Protein AF-S4R7F6-F1 (afdb_monomer_lite)

Sequence (97 aa):
GKCRRPRTAFSSQQLLELERHFSRQRYLSRPQRFQVASALMLTETQVKIWFQNRRMKWKRGKGGQLQEKQSLGPARNGQAGRPAPAAASAVITTGPG

pLDDT: mean 75.48, std 22.93, range [36.59, 97.88]

Organism: Petromyzon marinus (NCBI:txid77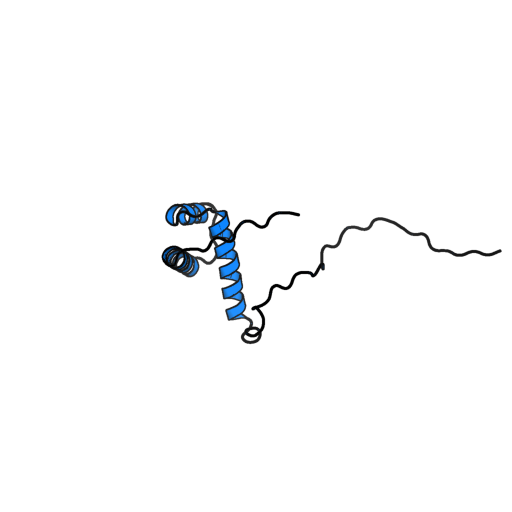57)

Secondary structure (DSSP, 8-state):
--PPPP-PPPPHHHHHHHHHHHHH-SS--HHHHHHHHHHTT--HHHHHHHHHHHHHHHHHHHH-TT--S--SS----------PPP-----------

Structure (mmCIF, N/CA/C/O backbone):
data_AF-S4R7F6-F1
#
_entry.id   AF-S4R7F6-F1
#
loop_
_atom_site.group_PDB
_atom_site.id
_atom_site.type_symbol
_atom_site.label_atom_id
_atom_site.label_alt_id
_atom_site.label_comp_id
_atom_site.label_asym_id
_atom_site.label_entity_id
_atom_site.label_seq_id
_atom_site.pdbx_PDB_ins_code
_atom_site.Cartn_x
_atom_site.Cartn_y
_atom_site.Cartn_z
_atom_site.occupancy
_atom_site.B_iso_or_equiv
_atom_site.auth_seq_id
_atom_site.auth_comp_id
_atom_site.auth_asym_id
_atom_site.auth_atom_id
_atom_site.pdbx_PDB_model_num
ATOM 1 N N . GLY A 1 1 ? 12.316 -1.480 22.963 1.00 53.94 1 GLY A N 1
ATOM 2 C CA . GLY A 1 1 ? 12.077 -2.250 21.720 1.00 53.94 1 GLY A CA 1
ATOM 3 C C . GLY A 1 1 ? 10.826 -1.725 21.046 1.00 53.94 1 GLY A C 1
ATOM 4 O O . GLY A 1 1 ? 9.868 -1.438 21.741 1.00 53.94 1 GLY A O 1
ATOM 5 N N . LYS A 1 2 ? 10.829 -1.510 19.727 1.00 52.75 2 LYS A N 1
ATOM 6 C CA . LYS A 1 2 ? 9.699 -0.869 19.028 1.00 52.75 2 LYS A CA 1
ATOM 7 C C . LYS A 1 2 ? 8.560 -1.887 18.873 1.00 52.75 2 LYS A C 1
ATOM 9 O O . LYS A 1 2 ? 8.729 -2.837 18.106 1.00 52.75 2 LYS A O 1
ATOM 14 N N . CYS A 1 3 ? 7.446 -1.710 19.586 1.00 55.66 3 CYS A N 1
ATOM 15 C CA . CYS A 1 3 ? 6.248 -2.543 19.443 1.00 55.66 3 CYS A CA 1
ATOM 16 C C . CYS A 1 3 ? 5.841 -2.609 17.965 1.00 55.66 3 CYS A C 1
ATOM 18 O O . CYS A 1 3 ? 5.629 -1.585 17.311 1.00 55.66 3 CYS A O 1
ATOM 20 N N . ARG A 1 4 ? 5.798 -3.820 17.400 1.00 68.19 4 ARG A N 1
ATOM 21 C CA . ARG A 1 4 ? 5.319 -4.026 16.031 1.00 68.19 4 ARG A CA 1
ATOM 22 C C . ARG A 1 4 ? 3.831 -3.689 16.014 1.00 68.19 4 ARG A C 1
ATOM 24 O O . ARG A 1 4 ? 3.088 -4.178 16.857 1.00 68.19 4 ARG A O 1
ATOM 31 N N . ARG A 1 5 ? 3.409 -2.848 15.065 1.00 68.50 5 ARG A N 1
ATOM 32 C CA . ARG A 1 5 ? 1.987 -2.539 14.876 1.00 68.50 5 ARG A CA 1
ATOM 33 C C . ARG A 1 5 ? 1.195 -3.844 14.697 1.00 68.50 5 ARG A C 1
ATOM 35 O O . ARG A 1 5 ? 1.698 -4.733 14.000 1.00 68.50 5 ARG A O 1
ATOM 42 N N . PRO A 1 6 ? -0.007 -3.954 15.287 1.00 71.94 6 PRO A N 1
ATOM 43 C CA . PRO A 1 6 ? -0.859 -5.121 15.117 1.00 71.94 6 PRO A CA 1
ATOM 44 C C . PRO A 1 6 ? -1.113 -5.376 13.631 1.00 71.94 6 PRO A C 1
ATOM 46 O O . PRO A 1 6 ? -1.282 -4.449 12.831 1.00 71.94 6 PRO A O 1
ATOM 49 N N . ARG A 1 7 ? -1.064 -6.653 13.250 1.00 75.25 7 ARG A N 1
ATOM 50 C CA . ARG A 1 7 ? -1.233 -7.081 11.865 1.00 75.25 7 ARG A CA 1
ATOM 51 C C . ARG A 1 7 ? -2.713 -6.951 11.512 1.00 75.25 7 ARG A C 1
ATOM 53 O O . ARG A 1 7 ? -3.541 -7.636 12.094 1.00 75.25 7 ARG A O 1
ATOM 60 N N . THR A 1 8 ? -3.034 -6.068 10.576 1.00 80.31 8 THR A N 1
ATOM 61 C CA . THR A 1 8 ? -4.393 -5.922 10.046 1.00 80.31 8 THR A CA 1
ATOM 62 C C . THR A 1 8 ? -4.542 -6.774 8.790 1.00 80.31 8 THR A C 1
ATOM 64 O O . THR A 1 8 ? -3.663 -6.766 7.922 1.00 80.31 8 THR A O 1
ATOM 67 N N . ALA A 1 9 ? -5.624 -7.550 8.719 1.00 89.94 9 ALA A N 1
ATOM 68 C CA . ALA A 1 9 ? -6.009 -8.292 7.524 1.00 89.94 9 ALA A CA 1
ATOM 69 C C . ALA A 1 9 ? -6.947 -7.433 6.667 1.00 89.94 9 ALA A C 1
ATOM 71 O O . ALA A 1 9 ? -7.782 -6.707 7.202 1.00 89.94 9 ALA A O 1
ATOM 72 N N . PHE A 1 10 ? -6.795 -7.508 5.345 1.00 93.94 10 PHE A N 1
ATOM 73 C CA . PHE A 1 10 ? -7.729 -6.890 4.404 1.00 93.94 10 PHE A CA 1
ATOM 74 C C . PHE A 1 10 ? -8.901 -7.838 4.145 1.00 93.94 10 PHE A C 1
ATOM 76 O O . PHE A 1 10 ? -8.713 -9.056 4.131 1.00 93.94 10 PHE A O 1
ATOM 83 N N . SER A 1 11 ? -10.095 -7.291 3.920 1.00 96.50 11 SER A N 1
ATOM 84 C CA . SER A 1 11 ? -11.261 -8.088 3.533 1.00 96.50 11 SER A CA 1
ATOM 85 C C . SER A 1 11 ? -11.109 -8.650 2.114 1.00 96.50 11 SER A C 1
ATOM 87 O O . SER A 1 11 ? -10.334 -8.133 1.305 1.00 96.50 11 SER A O 1
ATOM 89 N N . SER A 1 12 ? -11.884 -9.689 1.784 1.00 95.94 12 SER A N 1
ATOM 90 C CA . SER A 1 12 ? -11.905 -10.272 0.432 1.00 95.94 12 SER A CA 1
ATOM 91 C C . SER A 1 12 ? -12.201 -9.215 -0.644 1.00 95.94 12 SER A C 1
ATOM 93 O O . SER A 1 12 ? -11.479 -9.101 -1.633 1.00 95.94 12 SER A O 1
ATOM 95 N N . GLN A 1 13 ? -13.194 -8.354 -0.395 1.00 96.75 13 GLN A N 1
ATOM 96 C CA . GLN A 1 13 ? -13.565 -7.267 -1.304 1.00 96.75 13 GLN A CA 1
ATOM 97 C C . GLN A 1 13 ? -12.426 -6.252 -1.494 1.00 96.75 13 GLN A C 1
ATOM 99 O O . GLN A 1 13 ? -12.147 -5.840 -2.619 1.00 96.75 13 GLN A O 1
ATOM 104 N N . GLN A 1 14 ? -11.73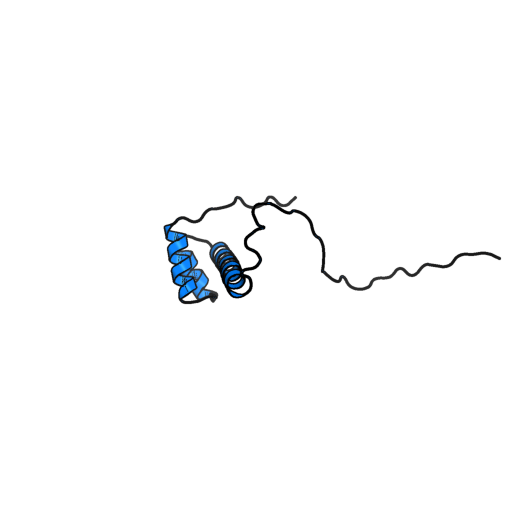1 -5.872 -0.413 1.00 97.31 14 GLN A N 1
ATOM 105 C CA . GLN A 1 14 ? -10.585 -4.961 -0.499 1.00 97.31 14 GLN A CA 1
ATOM 106 C C . GLN A 1 14 ? -9.452 -5.567 -1.333 1.00 97.31 14 GLN A C 1
ATOM 108 O O . GLN A 1 14 ? -8.848 -4.871 -2.148 1.00 97.31 14 GLN A O 1
ATOM 113 N N . LEU A 1 15 ? -9.167 -6.860 -1.152 1.00 97.31 15 LEU A N 1
ATOM 114 C CA . LEU A 1 15 ? -8.151 -7.563 -1.935 1.00 97.31 15 LEU A CA 1
ATOM 115 C C . LEU A 1 15 ? -8.507 -7.595 -3.422 1.00 97.31 15 LEU A C 1
ATOM 117 O O . LEU A 1 15 ? -7.644 -7.284 -4.242 1.00 97.31 15 LEU A O 1
ATOM 121 N N . LEU A 1 16 ? -9.763 -7.905 -3.756 1.00 97.25 16 LEU A N 1
ATOM 122 C CA . LEU A 1 16 ? -10.243 -7.944 -5.136 1.00 97.25 16 LEU A CA 1
ATOM 123 C C . LEU A 1 16 ? -10.038 -6.598 -5.842 1.00 97.25 16 LEU A C 1
ATOM 125 O O . LEU A 1 16 ? -9.440 -6.548 -6.918 1.00 97.25 16 LEU A O 1
ATOM 129 N N . GLU A 1 17 ? -10.468 -5.498 -5.224 1.00 97.50 17 GLU A N 1
ATOM 130 C CA . GLU A 1 17 ? -10.307 -4.162 -5.805 1.00 97.50 17 GLU A CA 1
ATOM 131 C C . GLU A 1 17 ? -8.832 -3.761 -5.946 1.00 97.50 17 GLU A C 1
ATOM 133 O O . GLU A 1 17 ? -8.416 -3.265 -6.999 1.00 97.50 17 GLU A O 1
ATOM 138 N N . LEU A 1 18 ? -7.998 -4.043 -4.939 1.00 97.69 18 LEU A N 1
ATOM 139 C CA . LEU A 1 18 ? -6.551 -3.809 -5.026 1.00 97.69 18 LEU A CA 1
ATOM 140 C C . LEU A 1 18 ? -5.921 -4.578 -6.200 1.00 97.69 18 LEU A C 1
ATOM 142 O O . LEU A 1 18 ? -5.082 -4.033 -6.925 1.00 97.69 18 LEU A O 1
ATOM 146 N N . GLU A 1 19 ? -6.350 -5.819 -6.436 1.00 97.50 19 GLU A N 1
ATOM 147 C CA . GLU A 1 19 ? -5.896 -6.658 -7.550 1.00 97.50 19 GLU A CA 1
ATOM 148 C C . GLU A 1 19 ? -6.347 -6.111 -8.914 1.00 97.50 19 GLU A C 1
ATOM 150 O O . GLU A 1 19 ? -5.550 -6.057 -9.861 1.00 97.50 19 GLU A O 1
ATOM 155 N N . ARG A 1 20 ? -7.596 -5.634 -9.011 1.00 96.94 20 ARG A N 1
ATOM 156 C CA . ARG A 1 20 ? -8.137 -4.976 -10.215 1.00 96.94 20 ARG A CA 1
ATOM 157 C C . ARG A 1 20 ? -7.363 -3.705 -10.550 1.00 96.94 20 ARG A C 1
ATOM 159 O O . ARG A 1 20 ? -6.991 -3.486 -11.705 1.00 96.94 20 ARG A O 1
ATOM 166 N N . HIS A 1 21 ? -7.067 -2.870 -9.554 1.00 96.50 21 HIS A N 1
ATOM 167 C CA . HIS A 1 21 ? -6.221 -1.691 -9.743 1.00 96.50 21 HIS A CA 1
ATOM 168 C C . HIS A 1 21 ? -4.799 -2.069 -10.172 1.00 96.50 21 HIS A C 1
ATOM 170 O O . HIS A 1 21 ? -4.285 -1.489 -11.127 1.00 96.50 21 HIS A O 1
ATOM 176 N N . PHE A 1 22 ? -4.186 -3.070 -9.534 1.00 96.75 22 PHE A N 1
ATOM 177 C CA . PHE A 1 22 ? -2.832 -3.522 -9.868 1.00 96.75 22 PHE A CA 1
ATOM 178 C C . PHE A 1 22 ? -2.702 -4.051 -11.300 1.00 96.75 22 PHE A C 1
ATOM 180 O O . PHE A 1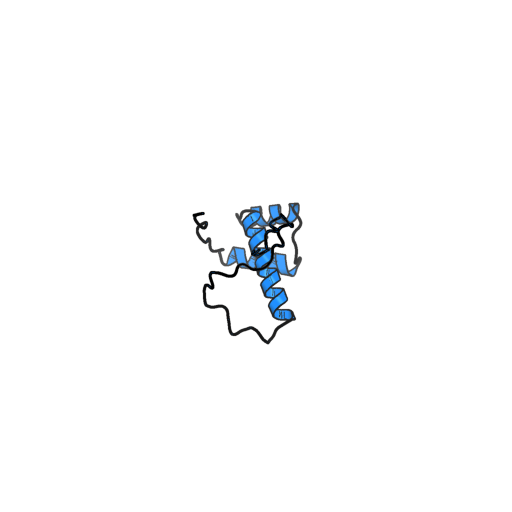 22 ? -1.688 -3.818 -11.961 1.00 96.75 22 PHE A O 1
ATOM 187 N N . SER A 1 23 ? -3.728 -4.757 -11.780 1.00 95.00 23 SER A N 1
ATOM 188 C CA . SER A 1 23 ? -3.761 -5.315 -13.137 1.00 95.00 23 SER A CA 1
ATOM 189 C C . SER A 1 23 ? -3.767 -4.220 -14.204 1.00 95.00 23 SER A C 1
ATOM 191 O O . SER A 1 23 ? -3.109 -4.369 -15.231 1.00 95.00 23 SER A O 1
ATOM 193 N N . ARG A 1 24 ? -4.437 -3.094 -13.923 1.00 95.25 24 ARG A N 1
ATOM 194 C CA . ARG A 1 24 ? -4.428 -1.897 -14.778 1.00 95.25 24 ARG A CA 1
ATOM 195 C C . ARG A 1 24 ? -3.125 -1.110 -14.650 1.00 95.25 24 ARG A C 1
ATOM 197 O O . ARG A 1 24 ? -2.571 -0.669 -15.649 1.00 95.25 24 ARG A O 1
ATOM 204 N N . GLN A 1 25 ? -2.616 -0.945 -13.428 1.00 94.62 25 GLN A N 1
ATOM 205 C CA . GLN A 1 25 ? -1.443 -0.121 -13.159 1.00 94.62 25 GLN A CA 1
ATOM 206 C C . GLN A 1 25 ? -0.598 -0.691 -12.011 1.00 94.62 25 GLN A C 1
ATOM 208 O O . GLN A 1 25 ? -1.009 -0.732 -10.855 1.00 94.62 25 GLN A O 1
ATOM 213 N N . ARG A 1 26 ? 0.644 -1.084 -12.315 1.00 94.44 26 ARG A N 1
ATOM 214 C CA . ARG A 1 26 ? 1.544 -1.774 -11.362 1.00 94.44 26 ARG A CA 1
ATOM 215 C C . ARG A 1 26 ? 2.134 -0.856 -10.278 1.00 94.44 26 ARG A C 1
ATOM 217 O O . ARG A 1 26 ? 2.693 -1.342 -9.295 1.00 94.44 26 ARG A O 1
ATOM 224 N N . TYR A 1 27 ? 2.039 0.459 -10.461 1.00 97.00 27 TYR A N 1
ATOM 225 C CA . TYR A 1 27 ? 2.599 1.501 -9.596 1.00 97.00 27 TYR A CA 1
ATOM 226 C C . TYR A 1 27 ? 1.567 2.611 -9.462 1.00 97.00 27 TYR A C 1
ATOM 228 O O . TYR A 1 27 ? 1.078 3.058 -10.484 1.00 97.00 27 TYR A O 1
ATOM 236 N N . LEU A 1 28 ? 1.267 3.093 -8.259 1.00 95.69 28 LEU A N 1
ATOM 237 C CA . LEU A 1 28 ? 0.338 4.215 -8.078 1.00 95.69 28 LEU A CA 1
ATOM 238 C C . LEU A 1 28 ? 1.089 5.530 -7.869 1.00 95.69 28 LEU A C 1
ATOM 240 O O . LEU A 1 28 ? 2.026 5.582 -7.060 1.00 95.69 28 LEU A O 1
ATOM 244 N N . SER A 1 29 ? 0.626 6.594 -8.530 1.00 96.62 29 SER A N 1
ATOM 245 C CA . SER A 1 29 ? 1.008 7.967 -8.191 1.00 96.62 29 SER A CA 1
ATOM 246 C C . SER A 1 29 ? 0.373 8.394 -6.858 1.00 96.62 29 SER A C 1
ATOM 248 O O . SER A 1 29 ? -0.491 7.704 -6.308 1.00 96.62 29 SER A O 1
ATOM 250 N N . ARG A 1 30 ? 0.815 9.525 -6.295 1.00 95.94 30 ARG A N 1
ATOM 251 C CA . ARG A 1 30 ? 0.267 10.062 -5.037 1.00 95.94 30 ARG A CA 1
ATOM 252 C C . ARG A 1 30 ? -1.256 10.302 -5.087 1.00 95.94 30 ARG A C 1
ATOM 254 O O . ARG A 1 30 ? -1.928 9.762 -4.212 1.00 95.94 30 ARG A O 1
ATOM 261 N N . PRO A 1 31 ? -1.827 10.998 -6.092 1.00 96.75 31 PRO A N 1
ATOM 262 C CA . PRO A 1 31 ? -3.278 11.207 -6.147 1.00 96.75 31 PRO A CA 1
ATOM 263 C C . PRO A 1 31 ? -4.060 9.899 -6.326 1.00 96.75 31 PRO A C 1
ATOM 265 O O . PRO A 1 31 ? -5.071 9.686 -5.664 1.00 96.75 31 PRO A O 1
ATOM 268 N N . GLN A 1 32 ? -3.560 8.968 -7.142 1.00 96.56 32 GLN A N 1
ATOM 269 C CA . GLN A 1 32 ? -4.216 7.670 -7.334 1.00 96.56 32 GLN A CA 1
ATOM 270 C C . GLN A 1 32 ? -4.219 6.830 -6.055 1.00 96.56 32 GLN A C 1
ATOM 272 O O . GLN A 1 32 ? -5.196 6.155 -5.745 1.00 96.56 32 GLN A O 1
ATOM 277 N N . ARG A 1 33 ? -3.126 6.875 -5.285 1.00 97.88 33 ARG A N 1
ATOM 278 C CA . ARG A 1 33 ? -3.049 6.199 -3.989 1.00 97.88 33 ARG A CA 1
ATOM 279 C C . ARG A 1 33 ? -4.089 6.741 -3.017 1.00 97.88 33 ARG A C 1
ATOM 281 O O . ARG A 1 33 ? -4.716 5.936 -2.337 1.00 97.88 33 ARG A O 1
ATOM 288 N N . PHE A 1 34 ? -4.266 8.059 -2.968 1.00 97.81 34 PHE A N 1
ATOM 289 C CA . PHE A 1 34 ? -5.294 8.689 -2.145 1.00 97.81 34 PHE A CA 1
ATOM 290 C C . PHE A 1 34 ? -6.701 8.222 -2.548 1.00 97.81 34 PHE A C 1
ATOM 292 O O . PHE A 1 34 ? -7.460 7.779 -1.691 1.00 97.81 34 PHE A O 1
ATOM 299 N N . GLN A 1 35 ? -7.014 8.217 -3.848 1.00 97.44 35 GLN A N 1
ATOM 300 C CA . GLN A 1 35 ? -8.313 7.751 -4.353 1.00 97.44 35 GLN A CA 1
ATOM 301 C C . GLN A 1 35 ? -8.603 6.293 -3.969 1.00 97.44 35 GLN A C 1
ATOM 303 O O . GLN A 1 35 ? -9.665 5.995 -3.431 1.00 97.44 35 GLN A O 1
ATOM 308 N N . VAL A 1 36 ? -7.642 5.386 -4.183 1.00 97.06 36 VAL A N 1
ATOM 309 C CA . VAL A 1 36 ? -7.793 3.961 -3.828 1.00 97.06 36 VAL A CA 1
ATOM 310 C C . VAL A 1 36 ? -7.917 3.772 -2.314 1.00 97.06 36 VAL A C 1
ATOM 312 O O . VAL A 1 36 ? -8.708 2.954 -1.854 1.00 97.06 36 VAL A O 1
ATOM 315 N N . ALA A 1 37 ? -7.143 4.523 -1.528 1.00 97.38 37 ALA A N 1
ATOM 316 C CA . ALA A 1 37 ? -7.201 4.479 -0.071 1.00 97.38 37 ALA A CA 1
ATOM 317 C C . ALA A 1 37 ? -8.585 4.901 0.446 1.00 97.38 37 ALA A C 1
ATOM 319 O O . ALA A 1 37 ? -9.190 4.173 1.231 1.00 97.38 37 ALA A O 1
ATOM 320 N N . SER A 1 38 ? -9.110 6.019 -0.062 1.00 97.44 38 SER A N 1
ATOM 321 C CA . SER A 1 38 ? -10.437 6.525 0.295 1.00 97.44 38 SER A CA 1
ATOM 322 C C . SER A 1 38 ? -11.550 5.551 -0.105 1.00 97.44 38 SER A C 1
ATOM 324 O O . SER A 1 38 ? -12.392 5.231 0.729 1.00 97.44 38 SER A O 1
ATOM 326 N N . ALA A 1 39 ? -11.507 5.001 -1.323 1.00 96.69 39 ALA A N 1
ATOM 327 C CA . ALA A 1 39 ? -12.525 4.067 -1.812 1.00 96.69 39 ALA A CA 1
ATOM 328 C C . ALA A 1 39 ? -12.592 2.754 -1.010 1.00 96.69 39 ALA A C 1
ATOM 330 O O . ALA A 1 39 ? -13.660 2.165 -0.870 1.00 96.69 39 ALA A O 1
ATOM 331 N N . LEU A 1 40 ? -11.457 2.284 -0.482 1.00 96.38 40 LEU A N 1
ATOM 332 C CA . LEU A 1 40 ? -11.365 1.011 0.242 1.00 96.38 40 LEU A CA 1
ATOM 333 C C . LEU A 1 40 ? -11.370 1.166 1.767 1.00 96.38 40 LEU A C 1
ATOM 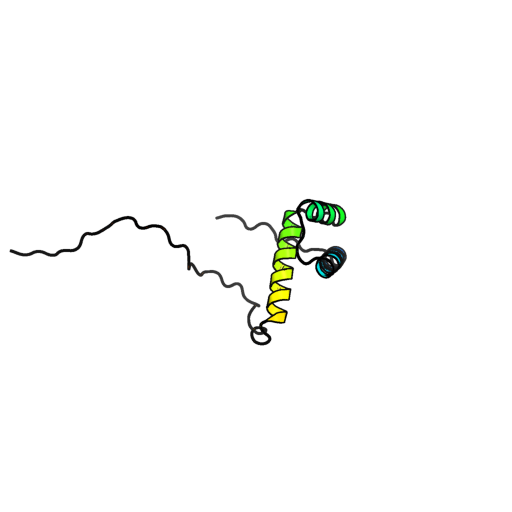335 O O . LEU A 1 40 ? -11.207 0.163 2.467 1.00 96.38 40 LEU A O 1
ATOM 339 N N . MET A 1 41 ? -11.538 2.392 2.279 1.00 96.38 41 MET A N 1
ATOM 340 C CA . MET A 1 41 ? -11.413 2.726 3.705 1.00 96.38 41 MET A CA 1
ATOM 341 C C . MET A 1 41 ? -10.079 2.239 4.300 1.00 96.38 41 MET A C 1
ATOM 343 O O . MET A 1 41 ? -10.011 1.674 5.391 1.00 96.38 41 MET A O 1
ATOM 347 N N . LEU A 1 42 ? -8.996 2.430 3.547 1.00 95.75 42 LEU A N 1
ATOM 348 C CA . LEU A 1 42 ? -7.629 2.096 3.940 1.00 95.75 42 LEU A CA 1
ATOM 349 C C . LEU A 1 42 ? -6.788 3.366 4.049 1.00 95.75 42 LEU A C 1
ATOM 351 O O . LEU A 1 42 ? -7.102 4.407 3.485 1.00 95.75 42 LEU A O 1
ATOM 355 N N . THR A 1 43 ? -5.649 3.274 4.727 1.00 96.62 43 THR A N 1
ATOM 356 C CA . THR A 1 43 ? -4.656 4.355 4.704 1.00 96.62 43 THR A CA 1
ATOM 357 C C . THR A 1 43 ? -3.794 4.279 3.443 1.00 96.62 43 THR A C 1
ATOM 359 O O . THR A 1 43 ? -3.453 3.192 2.964 1.00 96.62 43 THR A O 1
ATOM 362 N N . GLU A 1 44 ? -3.312 5.427 2.956 1.00 96.88 44 GLU A N 1
ATOM 363 C CA . GLU A 1 44 ? -2.335 5.479 1.856 1.00 96.88 44 GLU A CA 1
ATOM 364 C C . GLU A 1 44 ? -1.110 4.590 2.122 1.00 96.88 44 GLU A C 1
ATOM 366 O O . GLU A 1 44 ? -0.550 3.978 1.211 1.00 96.88 44 GLU A O 1
ATOM 371 N N . THR A 1 45 ? -0.692 4.484 3.387 1.00 96.06 45 THR A N 1
ATOM 372 C CA . THR A 1 45 ? 0.429 3.627 3.783 1.00 96.06 45 THR A CA 1
ATOM 373 C C . THR A 1 45 ? 0.113 2.145 3.587 1.00 96.06 45 THR A C 1
ATOM 375 O O . THR A 1 45 ? 0.964 1.423 3.067 1.00 96.06 45 THR A O 1
ATOM 378 N N . GLN A 1 46 ? -1.091 1.686 3.943 1.00 96.06 46 GLN A N 1
ATOM 379 C CA . GLN A 1 46 ? -1.518 0.302 3.708 1.00 96.06 46 GLN A CA 1
ATOM 380 C C . GLN A 1 46 ? -1.571 -0.017 2.213 1.00 96.06 46 GLN A C 1
ATOM 382 O O . GLN A 1 46 ? -1.000 -1.025 1.795 1.00 96.06 46 GLN A O 1
ATOM 387 N N . VAL A 1 47 ? -2.144 0.878 1.400 1.00 96.62 47 VAL A N 1
ATOM 388 C CA . VAL A 1 47 ? -2.169 0.728 -0.065 1.00 96.62 47 VAL A CA 1
ATOM 389 C C . VAL A 1 47 ? -0.743 0.680 -0.625 1.00 96.62 47 VAL A C 1
ATOM 391 O O . VAL A 1 47 ? -0.404 -0.214 -1.400 1.00 96.62 47 VAL A O 1
ATOM 394 N N . LYS A 1 48 ? 0.148 1.574 -0.176 1.00 96.50 48 LYS A N 1
ATOM 395 C CA . LYS A 1 48 ? 1.565 1.586 -0.579 1.00 96.50 48 LYS A CA 1
ATOM 396 C C . LYS A 1 48 ? 2.264 0.258 -0.268 1.00 96.50 48 LYS A C 1
ATOM 398 O O . LYS A 1 48 ? 2.958 -0.279 -1.132 1.00 96.50 48 LYS A O 1
ATOM 403 N N . ILE A 1 49 ? 2.098 -0.258 0.952 1.00 96.12 49 ILE A N 1
ATOM 404 C CA . ILE A 1 49 ? 2.706 -1.524 1.390 1.00 96.12 49 ILE A CA 1
ATOM 405 C C . ILE A 1 49 ? 2.141 -2.691 0.580 1.00 96.12 49 ILE A C 1
ATOM 407 O O . ILE A 1 49 ? 2.909 -3.522 0.095 1.00 96.12 49 ILE A O 1
ATOM 411 N N . TRP A 1 50 ? 0.823 -2.734 0.370 1.00 96.56 50 TRP A N 1
ATOM 412 C CA . TRP A 1 50 ? 0.194 -3.786 -0.424 1.00 96.56 50 TRP A CA 1
ATOM 413 C C . TRP A 1 50 ? 0.726 -3.792 -1.863 1.00 96.56 50 TRP A C 1
ATOM 415 O O . TRP A 1 50 ? 1.177 -4.833 -2.336 1.00 96.56 50 TRP A O 1
ATOM 425 N N . PHE A 1 51 ? 0.806 -2.633 -2.529 1.00 97.44 51 PHE A N 1
ATOM 426 C CA . PHE A 1 51 ? 1.356 -2.526 -3.891 1.00 97.44 51 PHE A CA 1
ATOM 427 C C . PHE A 1 51 ? 2.843 -2.895 -3.961 1.00 97.44 51 PHE A C 1
ATOM 429 O O . PHE A 1 51 ? 3.315 -3.433 -4.966 1.00 97.44 51 PHE A O 1
ATOM 436 N N . GLN A 1 52 ? 3.616 -2.619 -2.909 1.00 97.00 52 GLN A N 1
ATOM 437 C CA . GLN A 1 52 ? 5.004 -3.072 -2.823 1.00 97.00 52 GLN A CA 1
ATOM 438 C C . GLN A 1 52 ? 5.078 -4.601 -2.717 1.00 97.00 52 GLN A C 1
ATOM 440 O O . GLN A 1 52 ? 5.754 -5.229 -3.530 1.00 97.00 52 GLN A O 1
ATOM 445 N N . ASN A 1 53 ? 4.319 -5.206 -1.802 1.00 95.81 53 ASN A N 1
ATOM 446 C CA . ASN A 1 53 ? 4.257 -6.660 -1.634 1.00 95.81 53 ASN A CA 1
ATOM 447 C C . ASN A 1 53 ? 3.762 -7.364 -2.904 1.00 95.81 53 ASN A C 1
ATOM 449 O O . ASN A 1 53 ? 4.331 -8.374 -3.325 1.00 95.81 53 ASN A O 1
ATOM 453 N N . ARG A 1 54 ? 2.744 -6.801 -3.563 1.00 96.31 54 ARG A N 1
ATOM 454 C CA . ARG A 1 54 ? 2.180 -7.348 -4.798 1.00 96.31 54 ARG A CA 1
ATOM 455 C C . ARG A 1 54 ? 3.196 -7.336 -5.940 1.00 96.31 54 ARG A C 1
ATOM 457 O O . ARG A 1 54 ? 3.338 -8.354 -6.616 1.00 96.31 54 ARG A O 1
ATOM 464 N N . ARG A 1 55 ? 3.967 -6.253 -6.114 1.00 95.62 55 ARG A N 1
ATOM 465 C CA . ARG A 1 55 ? 5.073 -6.207 -7.093 1.00 95.62 55 ARG A CA 1
ATOM 466 C C . ARG A 1 55 ? 6.156 -7.237 -6.796 1.00 95.62 55 ARG A C 1
ATOM 468 O O . ARG A 1 55 ? 6.656 -7.857 -7.728 1.00 95.62 55 ARG A O 1
ATOM 475 N N . MET A 1 56 ? 6.502 -7.449 -5.525 1.00 93.75 56 MET A N 1
ATOM 476 C CA . MET A 1 56 ? 7.483 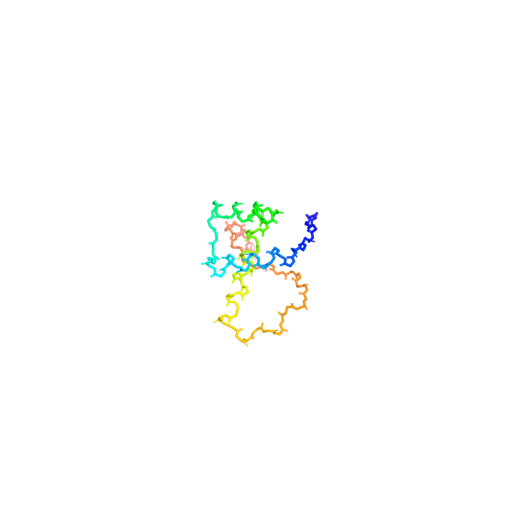-8.473 -5.147 1.00 93.75 56 MET A CA 1
ATOM 477 C C . MET A 1 56 ? 7.002 -9.871 -5.539 1.00 93.75 56 MET A C 1
ATOM 479 O O . MET A 1 56 ? 7.757 -10.611 -6.165 1.00 93.75 56 MET A O 1
ATOM 483 N N . LYS A 1 57 ? 5.735 -10.204 -5.252 1.00 90.94 57 LYS A N 1
ATOM 484 C CA . LYS A 1 57 ? 5.128 -11.479 -5.665 1.00 90.94 57 LYS A CA 1
ATOM 485 C C . LYS A 1 57 ? 5.105 -11.632 -7.189 1.00 90.94 57 LYS A C 1
ATOM 487 O O . LYS A 1 57 ? 5.521 -12.660 -7.708 1.00 90.94 57 LYS A O 1
ATOM 492 N N . TRP A 1 58 ? 4.694 -10.587 -7.905 1.00 90.19 58 TRP A N 1
ATOM 493 C CA . TRP A 1 58 ? 4.669 -10.580 -9.370 1.00 90.19 58 TRP A CA 1
ATOM 494 C C . TRP A 1 58 ? 6.060 -10.769 -9.990 1.00 90.19 58 TRP A C 1
ATOM 496 O O . TRP A 1 58 ? 6.208 -11.534 -10.937 1.00 90.19 58 TRP A O 1
ATOM 506 N N . LYS A 1 59 ? 7.087 -10.115 -9.431 1.00 89.62 59 LYS A N 1
ATOM 507 C CA . LYS A 1 59 ? 8.478 -10.256 -9.883 1.00 89.62 59 LYS A CA 1
ATOM 508 C C . LYS A 1 59 ? 9.010 -11.672 -9.650 1.00 89.62 59 LYS A C 1
ATOM 510 O O . LYS A 1 59 ? 9.653 -12.221 -10.537 1.00 89.62 59 LYS A O 1
ATOM 515 N N . ARG A 1 60 ? 8.717 -12.271 -8.489 1.00 85.75 60 ARG A N 1
ATOM 516 C CA . ARG A 1 60 ? 9.117 -13.654 -8.166 1.00 85.75 60 ARG A CA 1
ATOM 517 C C . ARG A 1 60 ? 8.541 -14.661 -9.165 1.00 85.75 60 ARG A C 1
ATOM 519 O O . ARG A 1 60 ? 9.280 -15.506 -9.646 1.00 85.75 60 ARG A O 1
ATOM 526 N N . GLY A 1 61 ? 7.279 -14.493 -9.562 1.00 71.00 61 GLY A N 1
ATOM 527 C CA . GLY A 1 61 ? 6.636 -15.366 -10.552 1.00 71.00 61 GLY A CA 1
ATOM 528 C C . GLY A 1 61 ? 7.185 -15.257 -11.982 1.00 71.00 61 GLY A C 1
ATOM 529 O O . GLY A 1 61 ? 6.903 -16.128 -12.793 1.00 71.00 61 GLY A O 1
ATOM 530 N N . LYS A 1 62 ? 7.960 -14.214 -12.313 1.00 64.19 62 LYS A N 1
ATOM 531 C CA . LYS A 1 62 ? 8.507 -14.001 -13.667 1.00 64.19 62 LYS A CA 1
ATOM 532 C C . LYS A 1 62 ? 9.973 -14.400 -13.844 1.00 64.19 62 LYS A C 1
ATOM 534 O O . LYS A 1 62 ? 10.417 -14.495 -14.978 1.00 64.19 62 LYS A O 1
ATOM 539 N N . GLY A 1 63 ? 10.723 -14.592 -12.758 1.00 54.69 63 GLY A N 1
ATOM 540 C CA . GLY A 1 63 ? 12.173 -14.827 -12.810 1.00 54.69 63 GLY A CA 1
ATOM 541 C C . GLY A 1 63 ? 12.667 -16.023 -12.000 1.00 54.69 63 GLY A C 1
ATOM 542 O O . GLY A 1 63 ? 13.868 -16.149 -11.801 1.00 54.69 63 GLY A O 1
ATOM 543 N N . GLY A 1 64 ? 11.782 -16.877 -11.484 1.00 48.06 64 GLY A N 1
ATOM 544 C CA . GLY A 1 64 ? 12.221 -17.968 -10.622 1.00 48.06 64 GLY A CA 1
ATOM 545 C C . GLY A 1 64 ? 11.143 -18.994 -10.335 1.00 48.06 64 GLY A C 1
ATOM 546 O O . GLY A 1 64 ? 10.620 -19.045 -9.227 1.00 48.06 64 GLY A O 1
ATOM 547 N N . GLN A 1 65 ? 10.938 -19.905 -11.284 1.00 47.53 65 GLN A N 1
ATOM 548 C CA . GLN A 1 65 ? 10.345 -21.228 -11.045 1.00 47.53 65 GLN A CA 1
ATOM 549 C C . GLN A 1 65 ? 11.207 -22.101 -10.088 1.00 47.53 65 GLN A C 1
ATOM 551 O O . GLN A 1 65 ? 10.922 -23.273 -9.891 1.00 47.53 65 GLN A O 1
ATOM 556 N N . LEU A 1 66 ? 12.263 -21.546 -9.471 1.00 49.53 66 LEU A N 1
ATOM 557 C CA . LEU A 1 66 ? 13.245 -22.258 -8.646 1.00 49.53 66 LEU A CA 1
ATOM 558 C C . LEU A 1 66 ? 13.155 -21.975 -7.136 1.00 49.53 66 LEU A C 1
ATOM 560 O O . LEU A 1 66 ? 13.977 -22.484 -6.381 1.00 49.53 66 LEU A O 1
ATOM 564 N N . GLN A 1 67 ? 12.193 -21.184 -6.646 1.00 46.53 67 GLN A N 1
ATOM 565 C CA . GLN A 1 67 ? 12.179 -20.800 -5.224 1.00 46.53 67 GLN A CA 1
ATOM 566 C C . GLN A 1 67 ? 10.786 -20.864 -4.576 1.00 46.53 67 GLN A C 1
ATOM 568 O O . GLN A 1 67 ? 10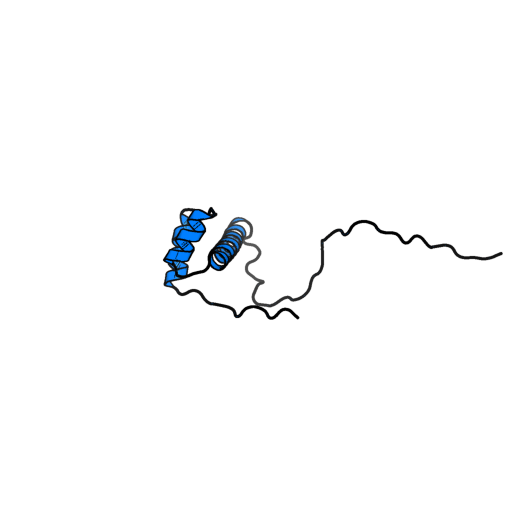.404 -19.982 -3.815 1.00 46.53 67 GLN A O 1
ATOM 573 N N . GLU A 1 68 ? 10.013 -21.917 -4.859 1.00 48.69 68 GLU A N 1
ATOM 574 C CA . GLU A 1 68 ? 8.691 -22.147 -4.236 1.00 48.69 68 GLU A CA 1
ATOM 575 C C . GLU A 1 68 ? 8.768 -22.943 -2.908 1.00 48.69 68 GLU A C 1
ATOM 577 O O . GLU A 1 68 ? 7.775 -23.073 -2.202 1.00 48.69 68 GLU A O 1
ATOM 582 N N . LYS A 1 69 ? 9.934 -23.451 -2.479 1.00 46.31 69 LYS A N 1
ATOM 583 C CA . LYS A 1 69 ? 10.006 -24.330 -1.286 1.00 46.31 69 LYS A CA 1
ATOM 584 C C . LYS A 1 69 ? 10.445 -23.695 0.040 1.00 46.31 69 LYS A C 1
ATOM 586 O O . LYS A 1 69 ? 10.536 -24.408 1.031 1.00 46.31 69 LYS A O 1
ATOM 591 N N . GLN A 1 70 ? 10.684 -22.386 0.131 1.00 44.97 70 GLN A N 1
ATOM 592 C CA . GLN A 1 70 ? 11.115 -21.776 1.401 1.00 44.97 70 GLN A CA 1
ATOM 593 C C . GLN A 1 70 ? 10.466 -20.415 1.642 1.00 44.97 70 GLN A C 1
ATOM 595 O O . GLN A 1 70 ? 11.026 -19.396 1.253 1.00 44.97 70 GLN A O 1
ATOM 600 N N . SER A 1 71 ? 9.301 -20.375 2.298 1.00 46.44 71 SER A N 1
ATOM 601 C CA . SER A 1 71 ? 8.836 -19.214 3.090 1.00 46.44 71 SER A CA 1
ATOM 602 C C . SER A 1 71 ? 7.591 -19.553 3.929 1.00 46.44 71 SER A C 1
ATOM 604 O O . SER A 1 71 ? 6.581 -18.855 3.879 1.00 46.44 71 SER A O 1
ATOM 606 N N . LEU A 1 72 ? 7.670 -20.607 4.741 1.00 48.81 72 LEU A N 1
ATOM 607 C CA . LEU A 1 72 ? 6.908 -20.721 5.989 1.00 48.81 72 LEU A CA 1
ATOM 608 C C . LEU A 1 72 ? 7.940 -20.812 7.121 1.00 48.81 72 LEU A C 1
ATOM 610 O O . LEU A 1 72 ? 8.411 -21.889 7.457 1.00 48.81 72 LEU A O 1
ATOM 614 N N . GLY A 1 73 ? 8.364 -19.661 7.645 1.00 36.59 73 GLY A N 1
ATOM 615 C CA . GLY A 1 73 ? 9.282 -19.578 8.786 1.00 36.59 73 GLY A CA 1
ATOM 616 C C . GLY A 1 73 ? 9.771 -18.144 9.041 1.00 36.59 73 GLY A C 1
ATOM 617 O O . GLY A 1 73 ? 10.155 -17.461 8.088 1.00 36.59 73 GLY A O 1
ATOM 618 N N . PRO A 1 74 ? 9.756 -17.635 10.290 1.00 51.56 74 PRO A N 1
ATOM 619 C CA . PRO A 1 74 ? 10.244 -16.299 10.601 1.00 51.56 74 PRO A CA 1
ATOM 620 C C . PRO A 1 74 ? 11.760 -16.345 10.840 1.00 51.56 74 PRO A C 1
ATOM 622 O O . PRO A 1 74 ? 12.212 -16.594 11.954 1.00 51.56 74 PRO A O 1
ATOM 625 N N . ALA A 1 75 ? 12.567 -16.061 9.818 1.00 42.84 75 ALA A N 1
ATOM 626 C CA . ALA A 1 75 ? 14.000 -15.851 10.015 1.00 42.84 75 ALA A CA 1
ATOM 627 C C . ALA A 1 75 ? 14.254 -14.416 10.506 1.00 42.84 75 ALA A C 1
ATOM 629 O O . ALA A 1 75 ? 14.275 -13.445 9.747 1.00 42.84 75 ALA A O 1
ATOM 630 N N . ARG A 1 76 ? 14.398 -14.289 11.828 1.00 46.53 76 ARG A N 1
ATOM 631 C CA . ARG A 1 76 ? 15.131 -13.191 12.459 1.00 46.53 76 ARG A CA 1
ATOM 632 C C . ARG A 1 76 ? 16.612 -13.316 12.081 1.00 46.53 76 ARG A C 1
ATOM 634 O O . ARG A 1 76 ? 17.139 -14.417 12.034 1.00 46.53 76 ARG A O 1
ATOM 641 N N . ASN A 1 77 ? 17.257 -12.154 12.020 1.00 38.75 77 ASN A N 1
ATOM 642 C CA . ASN A 1 77 ? 18.699 -11.928 12.107 1.00 38.75 77 ASN A CA 1
ATOM 643 C C . ASN A 1 77 ? 19.507 -12.076 10.807 1.00 38.75 77 ASN A C 1
ATOM 645 O O . ASN A 1 77 ? 19.400 -13.056 10.086 1.00 38.75 77 ASN A O 1
ATOM 649 N N . GLY A 1 78 ? 20.318 -11.056 10.530 1.00 37.06 78 GLY A N 1
ATOM 650 C CA . GLY A 1 78 ? 21.125 -10.942 9.318 1.00 37.06 78 GLY A CA 1
ATOM 651 C C . GLY A 1 78 ? 21.460 -9.488 9.016 1.00 37.06 78 GLY A C 1
ATOM 652 O O . GLY A 1 78 ? 20.961 -8.913 8.053 1.00 37.06 78 GLY A O 1
ATOM 653 N N . GLN A 1 79 ? 22.257 -8.870 9.891 1.00 48.19 79 GLN A N 1
ATOM 654 C CA . GLN A 1 79 ? 23.043 -7.695 9.528 1.00 48.19 79 GLN A CA 1
ATOM 655 C C . GLN A 1 79 ? 23.919 -8.061 8.324 1.00 48.19 79 GLN A C 1
ATOM 657 O O . GLN A 1 79 ? 24.739 -8.962 8.439 1.00 48.19 79 GLN A O 1
ATOM 662 N N . ALA A 1 80 ? 23.767 -7.365 7.201 1.00 42.38 80 ALA A N 1
ATOM 663 C CA . ALA A 1 80 ? 24.826 -7.206 6.209 1.00 42.38 80 ALA A CA 1
ATOM 664 C C . ALA A 1 80 ? 24.476 -6.036 5.281 1.00 42.38 80 ALA A C 1
ATOM 666 O O . ALA A 1 80 ? 23.416 -6.029 4.657 1.00 42.38 80 ALA A O 1
ATOM 667 N N . GLY A 1 81 ? 25.376 -5.055 5.187 1.00 40.53 81 GLY A N 1
ATOM 668 C CA . GLY A 1 81 ? 25.423 -4.142 4.043 1.00 40.53 81 GLY A CA 1
ATOM 669 C C . GLY A 1 81 ? 24.939 -2.710 4.268 1.00 40.53 81 GLY A C 1
ATOM 670 O O . GLY A 1 81 ? 24.131 -2.208 3.493 1.00 40.53 81 GLY A O 1
ATOM 671 N N . ARG A 1 82 ? 25.467 -2.005 5.274 1.00 46.62 82 ARG A N 1
ATOM 672 C CA . ARG A 1 82 ? 25.688 -0.553 5.143 1.00 46.62 82 ARG A CA 1
ATOM 673 C C . ARG A 1 82 ? 27.196 -0.326 5.272 1.00 46.62 82 ARG A C 1
ATOM 675 O O . ARG A 1 82 ? 27.723 -0.696 6.318 1.00 46.62 82 ARG A O 1
ATOM 682 N N . PRO A 1 83 ? 27.899 0.242 4.277 1.00 45.69 83 PRO A N 1
ATOM 683 C CA . PRO A 1 83 ? 29.241 0.742 4.524 1.00 45.69 83 PRO A CA 1
ATOM 684 C C . PRO A 1 83 ? 29.094 2.009 5.377 1.00 45.69 83 PRO A C 1
ATOM 686 O O . PRO A 1 83 ? 28.450 2.973 4.962 1.00 45.69 83 PRO A O 1
ATOM 689 N N . ALA A 1 84 ? 29.601 1.971 6.607 1.00 47.72 84 ALA A N 1
ATOM 690 C CA . ALA A 1 84 ? 29.826 3.171 7.405 1.00 47.72 84 ALA A CA 1
ATOM 691 C C . ALA A 1 84 ? 31.233 3.711 7.077 1.00 47.72 84 ALA A C 1
ATOM 693 O O . ALA A 1 84 ? 32.131 2.907 6.816 1.00 47.72 84 ALA A O 1
ATOM 694 N N . PRO A 1 85 ? 31.418 5.041 7.026 1.00 50.59 85 PRO A N 1
ATOM 695 C CA . PRO A 1 85 ? 32.649 5.665 6.559 1.00 50.59 85 PRO A CA 1
ATOM 696 C C . PRO A 1 85 ? 33.807 5.463 7.539 1.00 50.59 85 PRO A C 1
ATOM 698 O O . PRO A 1 85 ? 33.609 5.344 8.747 1.00 50.59 85 PRO A O 1
ATOM 701 N N . ALA A 1 86 ? 35.009 5.441 6.967 1.00 54.34 86 ALA A N 1
ATOM 702 C CA . ALA A 1 86 ? 36.288 5.334 7.644 1.00 54.34 86 ALA A CA 1
ATOM 703 C C . ALA A 1 86 ? 36.409 6.310 8.825 1.00 54.34 86 ALA A C 1
ATOM 705 O O . ALA A 1 86 ? 36.303 7.523 8.656 1.00 54.34 86 ALA A O 1
ATOM 706 N N . ALA A 1 87 ? 36.695 5.764 10.004 1.00 47.34 87 ALA A N 1
ATOM 707 C CA . ALA A 1 87 ? 37.245 6.502 11.126 1.00 47.34 87 ALA A CA 1
ATOM 708 C C . ALA A 1 87 ? 38.253 5.596 11.842 1.00 47.34 87 ALA A C 1
ATOM 710 O O . ALA A 1 87 ? 37.899 4.536 12.347 1.00 47.34 87 ALA A O 1
ATOM 711 N N . ALA A 1 88 ? 39.510 6.027 11.749 1.00 52.69 88 ALA A N 1
ATOM 712 C CA . ALA A 1 88 ? 40.643 5.824 12.641 1.00 52.69 88 ALA A CA 1
ATOM 713 C C . ALA A 1 88 ? 40.578 4.688 13.679 1.00 52.69 88 ALA A C 1
ATOM 715 O O . ALA A 1 88 ? 39.767 4.719 14.595 1.00 52.69 88 ALA A O 1
ATOM 716 N N . SER A 1 89 ? 41.568 3.797 13.602 1.00 45.78 89 SER A N 1
ATOM 717 C CA . SER A 1 89 ? 42.485 3.525 14.719 1.00 45.78 89 SER A CA 1
ATOM 718 C C . SER A 1 89 ? 43.664 2.711 14.191 1.00 45.78 89 SER A C 1
ATOM 720 O O . SER A 1 89 ? 43.635 1.485 14.145 1.00 45.78 89 SER A O 1
ATOM 722 N N . ALA A 1 90 ? 44.705 3.419 13.759 1.00 54.09 90 ALA A N 1
ATOM 723 C CA . ALA A 1 90 ? 46.034 2.852 13.623 1.00 54.09 90 ALA A CA 1
ATOM 724 C C . ALA A 1 90 ? 46.701 2.913 14.999 1.00 54.09 90 ALA A C 1
ATOM 726 O O . ALA A 1 90 ? 47.037 4.001 15.450 1.00 54.09 90 ALA A O 1
ATOM 727 N N . VAL A 1 91 ? 46.876 1.764 15.652 1.00 53.69 91 VAL A N 1
ATOM 728 C CA . VAL A 1 91 ? 47.980 1.522 16.590 1.00 53.69 91 VAL A CA 1
ATOM 729 C C . VAL A 1 91 ? 48.350 0.042 16.512 1.00 53.69 91 VAL A C 1
ATOM 731 O O . VAL A 1 91 ? 47.658 -0.831 17.026 1.00 53.69 91 VAL A O 1
ATOM 734 N N . ILE A 1 92 ? 49.444 -0.245 15.821 1.00 51.78 92 ILE A N 1
ATOM 735 C CA . ILE A 1 92 ? 50.179 -1.504 15.930 1.00 51.78 92 ILE A CA 1
ATOM 736 C C . ILE A 1 92 ? 51.646 -1.108 15.892 1.00 51.78 92 ILE A C 1
ATOM 738 O O . ILE A 1 92 ? 52.051 -0.485 14.914 1.00 51.78 92 ILE A O 1
ATOM 742 N N . THR A 1 93 ? 52.387 -1.410 16.962 1.00 57.41 93 THR A N 1
ATOM 743 C CA . THR A 1 93 ? 53.792 -1.859 16.922 1.00 57.41 93 THR A CA 1
ATOM 744 C C . THR A 1 93 ? 54.372 -1.927 18.340 1.00 57.41 93 THR A C 1
ATOM 746 O O . THR A 1 93 ? 54.646 -0.925 18.992 1.00 57.41 93 THR A O 1
ATOM 749 N N . THR A 1 94 ? 54.394 -3.161 18.840 1.00 59.88 94 THR A N 1
ATOM 750 C CA . THR A 1 94 ? 55.519 -3.910 19.427 1.00 59.88 94 THR A CA 1
ATOM 751 C C . THR A 1 94 ? 56.794 -3.136 19.821 1.00 59.88 94 THR A C 1
ATOM 753 O O . THR A 1 94 ? 57.381 -2.448 18.994 1.00 59.88 94 THR A O 1
ATOM 756 N N . GLY A 1 95 ? 57.286 -3.356 21.054 1.00 42.97 95 GLY A N 1
ATOM 757 C CA . GLY A 1 95 ? 58.712 -3.181 21.418 1.00 42.97 95 GLY A CA 1
ATOM 758 C C . GLY A 1 95 ? 59.611 -4.249 20.754 1.00 42.97 95 GLY A C 1
ATOM 759 O O . GLY A 1 95 ? 59.111 -4.929 19.853 1.00 42.97 95 GLY A O 1
ATOM 760 N N . PRO A 1 96 ? 60.871 -4.508 21.183 1.00 62.56 96 PRO A N 1
ATOM 761 C CA . PRO A 1 96 ? 61.622 -4.011 22.350 1.00 62.56 96 PRO A CA 1
ATOM 762 C C . PRO A 1 96 ? 63.024 -3.434 21.999 1.00 62.56 96 PRO A C 1
ATOM 764 O O . PRO A 1 96 ? 63.452 -3.494 20.847 1.00 62.56 96 PRO A O 1
ATOM 767 N N . GLY A 1 97 ? 63.752 -2.926 23.002 1.00 40.50 97 GLY A N 1
ATOM 768 C CA . GLY A 1 97 ? 65.159 -2.509 22.895 1.00 40.50 97 GLY A CA 1
ATOM 769 C C . GLY A 1 97 ? 65.540 -1.487 23.947 1.00 40.50 97 GLY A C 1
ATOM 770 O O . GLY A 1 97 ? 65.372 -0.288 23.648 1.00 40.50 97 GLY A O 1
#

InterPro domains:
  IPR001356 Homeodomain [PF00046] (4-60)
  IPR001356 Homeodomain [PS50071] (1-61)
  IPR001356 Homeodomain [SM00389] (3-65)
  IPR001356 Homeodomain [cd00086] (4-62)
  IPR009057 Homedomain-like superfamily [SSF46689] (2-61)
  IPR017970 Homeobox, conserved site [PS00027] (36-59)
  IPR020479 Homeodomain, metazoa [PR00024] (25-36)
  IPR020479 Homeodomain, metazoa [PR00024] (40-50)
  IPR020479 Homeodomain, metazoa [PR00024] (50-59)
  IPR042768 Homeobox protein MNX1/Ceh-12 [PTHR24335] (1-72)

Foldseek 3Di:
DDDDPDDDDADPVLVVVLVVVCVVPLDDDPVRLVVNCVVRVHDSVVSVVVSVVVVVVVVCVPPDPPPPPDDPDDDDDDDDDDDDDDDDDDDDDDDDD

Radius of gyration: 22.63 Å; chains: 1; bounding box: 79×36×38 Å